Protein AF-X1CB33-F1 (afdb_monomer_lite)

pLDDT: mean 73.63, std 23.95, range [32.97, 98.5]

Sequence (133 aa):
MDPSGFNWFAYPHGEFNDAVLECVRKRFDGALSCDQGNDVDPYRLNRVTATNNTSVKLATVSLIIPSYNYGRFIVEAIESALRQTRTPDEILIVDDGSDDETAEIGEEYSRAYPDLISFHRNKENLGIIPTFK

Radius of gyration: 21.06 Å; chains: 1; bounding box: 32×40×59 Å

Secondary structure (DSSP, 8-state):
--SS-------TT----HHHHHHHHHHSS--PPPP---TT-TT--------S---PPPPP-EEEEEESS-HHHHHHHHHHHHTSSS--SEEEEEE-S-SSTHHHHHHHHHHH-TTTEEEEE-SS---TTGGG-

Structure (mmCIF, N/CA/C/O backbone):
data_AF-X1CB33-F1
#
_entry.id   AF-X1CB33-F1
#
loop_
_atom_site.group_PDB
_atom_site.id
_atom_site.type_symbol
_atom_site.label_atom_id
_atom_site.label_alt_id
_atom_site.label_comp_id
_atom_site.label_asym_id
_atom_site.label_entity_id
_atom_site.label_seq_id
_atom_site.pdbx_PDB_ins_code
_atom_site.Cartn_x
_atom_site.Cartn_y
_atom_site.Cartn_z
_atom_site.occupancy
_atom_site.B_iso_or_equiv
_atom_site.auth_seq_id
_atom_site.auth_comp_id
_atom_site.auth_asym_id
_atom_site.auth_atom_id
_atom_site.pdbx_PDB_model_num
ATOM 1 N N . MET A 1 1 ? -11.854 -6.669 13.212 1.00 35.41 1 MET A N 1
ATOM 2 C CA . MET A 1 1 ? -10.856 -6.194 14.197 1.00 35.41 1 MET A CA 1
ATOM 3 C C . MET A 1 1 ? -11.507 -5.106 15.043 1.00 35.41 1 MET A C 1
ATOM 5 O O . MET A 1 1 ? -12.479 -4.530 14.571 1.00 35.41 1 MET A O 1
ATOM 9 N N . ASP A 1 2 ? -11.062 -4.888 16.285 1.00 35.19 2 ASP A N 1
ATOM 10 C CA . ASP A 1 2 ? -11.667 -3.881 17.174 1.00 35.19 2 ASP A CA 1
ATOM 11 C C . ASP A 1 2 ? -11.549 -2.469 16.557 1.00 35.19 2 ASP A C 1
ATOM 13 O O . ASP A 1 2 ? -10.434 -2.053 16.222 1.00 35.19 2 ASP A O 1
ATOM 17 N N . PRO A 1 3 ? -12.667 -1.737 16.397 1.00 33.25 3 PRO A N 1
ATOM 18 C CA . PRO A 1 3 ? -12.707 -0.377 15.889 1.00 33.25 3 PRO A CA 1
ATOM 19 C C . PRO A 1 3 ? -12.396 0.694 16.954 1.00 33.25 3 PRO A C 1
ATOM 21 O O . PRO A 1 3 ? -12.920 1.795 16.878 1.00 33.25 3 PRO A O 1
ATOM 24 N N . SER A 1 4 ? -11.576 0.425 17.967 1.00 37.56 4 SER A N 1
ATOM 25 C CA . SER A 1 4 ? -11.252 1.414 19.003 1.00 37.56 4 SER A CA 1
ATOM 26 C C . SER A 1 4 ? -9.791 1.346 19.454 1.00 37.56 4 SER A C 1
ATOM 28 O O . SER A 1 4 ? -9.485 1.296 20.632 1.00 37.56 4 SER A O 1
ATOM 30 N N . GLY A 1 5 ? -8.856 1.400 18.502 1.00 32.97 5 GLY A N 1
ATOM 31 C CA . GLY A 1 5 ? -7.446 1.700 18.781 1.00 32.97 5 GLY A CA 1
ATOM 32 C C . GLY A 1 5 ? -6.699 0.646 19.612 1.00 32.97 5 GLY A C 1
ATOM 33 O O . GLY A 1 5 ? -6.933 0.436 20.798 1.00 32.97 5 GLY A O 1
ATOM 34 N N . PHE A 1 6 ? -5.693 0.021 19.005 1.00 36.94 6 PHE A N 1
ATOM 35 C CA . PHE A 1 6 ? -4.729 -0.770 19.762 1.00 36.94 6 PHE A CA 1
ATOM 36 C C . PHE A 1 6 ? -3.985 0.113 20.778 1.00 36.94 6 PHE A C 1
ATOM 38 O O . PHE A 1 6 ? -3.410 1.136 20.421 1.00 36.94 6 PHE A O 1
ATOM 45 N N . ASN A 1 7 ? -3.991 -0.319 22.038 1.00 36.62 7 ASN A N 1
ATOM 46 C CA . ASN A 1 7 ? -3.477 0.408 23.200 1.00 36.62 7 ASN A CA 1
ATOM 47 C C . ASN A 1 7 ? -2.566 -0.516 24.044 1.00 36.62 7 ASN A C 1
ATOM 49 O O . ASN A 1 7 ? -2.734 -0.616 25.256 1.00 36.62 7 ASN A O 1
ATOM 53 N N . TRP A 1 8 ? -1.651 -1.276 23.420 1.00 43.94 8 TRP A N 1
ATOM 54 C CA . TRP A 1 8 ? -0.823 -2.267 24.129 1.00 43.94 8 TRP A CA 1
ATOM 55 C C . TRP A 1 8 ? 0.682 -2.064 23.934 1.00 43.94 8 TRP A C 1
ATOM 57 O O . TRP A 1 8 ? 1.172 -1.824 22.834 1.00 43.94 8 TRP A O 1
ATOM 67 N N . PHE A 1 9 ? 1.399 -2.217 25.047 1.00 38.12 9 PHE A N 1
ATOM 68 C CA . PHE A 1 9 ? 2.826 -2.491 25.139 1.00 38.12 9 PHE A CA 1
ATOM 69 C C . PHE A 1 9 ? 2.943 -3.908 25.706 1.00 38.12 9 PHE A C 1
ATOM 71 O O . PHE A 1 9 ? 2.466 -4.161 26.813 1.00 38.12 9 PHE A O 1
ATOM 78 N N . ALA A 1 10 ? 3.519 -4.841 24.951 1.00 38.69 10 ALA A N 1
ATOM 79 C CA . ALA A 1 10 ? 3.885 -6.152 25.474 1.00 38.69 10 ALA A CA 1
ATOM 80 C C . ALA A 1 10 ? 5.365 -6.158 25.835 1.00 38.69 10 ALA A C 1
ATOM 82 O O . ALA A 1 10 ? 6.203 -5.814 25.005 1.00 38.69 10 ALA A O 1
ATOM 83 N N . TYR A 1 11 ? 5.684 -6.615 27.045 1.00 38.03 11 TYR A N 1
ATOM 84 C CA . TYR A 1 11 ? 7.012 -7.140 27.332 1.00 38.03 11 TYR A CA 1
ATOM 85 C C . TYR A 1 11 ? 6.976 -8.650 27.084 1.00 38.03 11 TYR A C 1
ATOM 87 O O . TYR A 1 11 ? 6.424 -9.373 27.912 1.00 38.03 11 TYR A O 1
ATOM 95 N N . PRO A 1 12 ? 7.556 -9.156 25.983 1.00 40.50 12 PRO A N 1
ATOM 96 C CA . PRO A 1 12 ? 7.642 -10.597 25.737 1.00 40.50 12 PRO A CA 1
ATOM 97 C C . PRO A 1 12 ? 8.534 -11.334 26.755 1.00 40.50 12 PRO A C 1
ATOM 99 O O . PRO A 1 12 ? 8.551 -12.559 26.776 1.00 40.50 12 PRO A O 1
ATOM 102 N N . HIS A 1 13 ? 9.251 -10.603 27.620 1.00 42.41 13 HIS A N 1
ATOM 103 C CA . HIS A 1 13 ? 10.265 -11.142 28.535 1.00 42.41 13 HIS A CA 1
ATOM 104 C C . HIS A 1 13 ? 10.197 -10.570 29.966 1.00 42.41 13 HIS A C 1
ATOM 106 O O . HIS A 1 13 ? 11.201 -10.564 30.672 1.00 42.41 13 HIS A O 1
ATOM 112 N N . GLY A 1 14 ? 9.052 -10.029 30.395 1.00 48.03 14 GLY A N 1
ATOM 113 C CA . GLY A 1 14 ? 8.904 -9.480 31.749 1.00 48.03 14 GLY A CA 1
ATOM 114 C C . GLY A 1 14 ? 8.478 -10.540 32.767 1.00 48.03 14 GLY A C 1
ATOM 115 O O . GLY A 1 14 ? 7.557 -11.309 32.497 1.00 48.03 14 GLY A O 1
ATOM 116 N N . GLU A 1 15 ? 9.098 -10.562 33.952 1.00 49.62 15 GLU A N 1
ATOM 117 C CA . GLU A 1 15 ? 8.565 -11.338 35.075 1.00 49.62 15 GLU A CA 1
ATOM 118 C C . GLU A 1 15 ? 7.241 -10.728 35.548 1.00 49.62 15 GLU A C 1
ATOM 120 O O . GLU A 1 15 ? 7.165 -9.564 35.952 1.00 49.62 15 GLU A O 1
ATOM 125 N N . PHE A 1 16 ? 6.179 -11.527 35.480 1.00 51.69 16 PHE A N 1
ATOM 126 C CA . PHE A 1 16 ? 4.863 -11.160 35.977 1.00 51.69 16 PHE A CA 1
ATOM 127 C C . PHE A 1 16 ? 4.872 -11.217 37.505 1.00 51.69 16 PHE A C 1
ATOM 129 O O . PHE A 1 16 ? 4.913 -12.296 38.089 1.00 51.69 16 PHE A O 1
ATOM 136 N N . ASN A 1 17 ? 4.815 -10.057 38.158 1.00 58.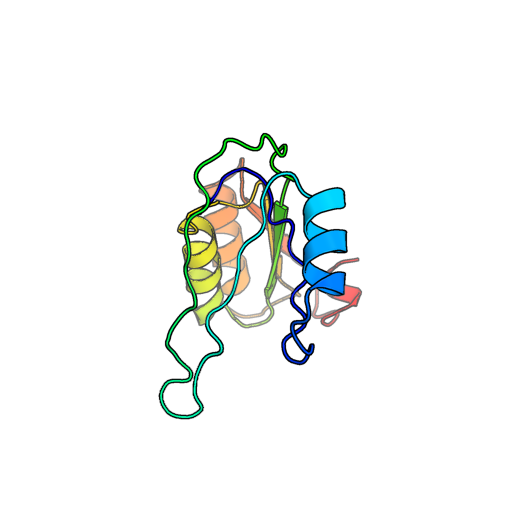72 17 ASN A N 1
ATOM 137 C CA . ASN A 1 17 ? 4.617 -9.964 39.602 1.00 58.72 17 ASN A CA 1
ATOM 138 C C . ASN A 1 17 ? 3.470 -9.002 39.946 1.00 58.72 17 ASN A C 1
ATOM 140 O O . ASN A 1 17 ? 3.036 -8.190 39.119 1.00 58.72 17 ASN A O 1
ATOM 144 N N . ASP A 1 18 ? 2.975 -9.103 41.180 1.00 56.44 18 ASP A N 1
ATOM 145 C CA . ASP A 1 18 ? 1.800 -8.360 41.650 1.00 56.44 18 ASP A CA 1
ATOM 146 C C . ASP A 1 18 ? 1.958 -6.836 41.530 1.00 56.44 18 ASP A C 1
ATOM 148 O O . ASP A 1 18 ? 0.983 -6.132 41.260 1.00 56.44 18 ASP A O 1
ATOM 152 N N . ALA A 1 19 ? 3.186 -6.319 41.640 1.00 60.88 19 ALA A N 1
ATOM 153 C CA . ALA A 1 19 ? 3.466 -4.889 41.535 1.00 60.88 19 ALA A CA 1
ATOM 154 C C . ALA A 1 19 ? 3.252 -4.349 40.108 1.00 60.88 19 ALA A C 1
ATOM 156 O O . ALA A 1 19 ? 2.693 -3.264 39.928 1.00 60.88 19 ALA A O 1
ATOM 157 N N . VAL A 1 20 ? 3.645 -5.109 39.078 1.00 59.03 20 VAL A N 1
ATOM 158 C CA . VAL A 1 20 ? 3.407 -4.738 37.671 1.00 59.03 20 VAL A CA 1
ATOM 159 C C . VAL A 1 20 ? 1.907 -4.732 37.366 1.00 59.03 20 VAL A C 1
ATOM 161 O O . VAL A 1 20 ? 1.404 -3.792 36.746 1.00 59.03 20 VAL A O 1
ATOM 164 N N . LEU A 1 21 ? 1.173 -5.735 37.857 1.00 56.50 21 LEU A N 1
ATOM 165 C CA . LEU A 1 21 ? -0.282 -5.818 37.701 1.00 56.50 21 LEU A CA 1
ATOM 166 C C . LEU A 1 21 ? -1.002 -4.647 38.381 1.00 56.50 21 LEU A C 1
ATOM 168 O O . LEU A 1 21 ? -1.951 -4.097 37.819 1.00 56.50 21 LEU A O 1
ATOM 172 N N . GLU A 1 22 ? -0.551 -4.234 39.566 1.00 61.03 22 GLU A N 1
ATOM 173 C CA . GLU A 1 22 ? -1.122 -3.092 40.281 1.00 61.03 22 GLU A CA 1
ATOM 174 C C . GLU A 1 22 ? -0.922 -1.772 39.516 1.00 61.03 22 GLU A C 1
ATOM 176 O O . GLU A 1 22 ? -1.855 -0.975 39.396 1.00 61.03 22 GLU A O 1
ATOM 181 N N . CYS A 1 23 ? 0.260 -1.556 38.931 1.00 58.44 23 CYS A N 1
ATOM 182 C CA . CYS A 1 23 ? 0.536 -0.390 38.087 1.00 58.44 23 CYS A CA 1
ATOM 183 C C . CYS A 1 23 ? -0.339 -0.352 36.824 1.00 58.44 23 CYS A C 1
ATOM 185 O O . CYS A 1 23 ? -0.868 0.706 36.479 1.00 58.44 23 CYS A O 1
ATOM 187 N N . VAL A 1 24 ? -0.537 -1.494 36.156 1.00 56.28 24 VAL A N 1
ATOM 188 C CA . VAL A 1 24 ? -1.400 -1.591 34.965 1.00 56.28 24 VAL A CA 1
ATOM 189 C C . VAL A 1 24 ? -2.855 -1.285 35.326 1.00 56.28 24 VAL A C 1
ATOM 191 O O . VAL A 1 24 ? -3.474 -0.453 34.667 1.00 56.28 24 VAL A O 1
ATOM 194 N N . ARG A 1 25 ? -3.375 -1.862 36.418 1.00 58.84 25 ARG A N 1
ATOM 195 C CA . ARG A 1 25 ? -4.741 -1.602 36.915 1.00 58.84 25 ARG A CA 1
ATOM 196 C C . ARG A 1 25 ? -4.989 -0.135 37.272 1.00 58.84 25 ARG A C 1
ATOM 198 O O . ARG A 1 25 ? -6.099 0.349 37.106 1.00 58.84 25 ARG A O 1
ATOM 205 N N . LYS A 1 26 ? -3.973 0.588 37.757 1.00 59.53 26 LYS A N 1
ATOM 206 C CA . LYS A 1 26 ? -4.081 2.033 38.039 1.00 59.53 26 LYS A CA 1
ATOM 207 C C . LYS A 1 26 ? -4.165 2.879 36.769 1.00 59.53 26 LYS A C 1
ATOM 209 O O . LYS A 1 26 ? -4.675 3.995 36.816 1.00 59.53 26 LYS A O 1
ATOM 214 N N . ARG A 1 27 ? -3.610 2.392 35.655 1.00 51.25 27 ARG A N 1
ATOM 215 C CA . ARG A 1 27 ? -3.452 3.162 34.414 1.00 51.25 27 ARG A CA 1
ATOM 216 C C . ARG A 1 27 ? -4.485 2.822 33.340 1.00 51.25 27 ARG A C 1
ATOM 218 O O . ARG A 1 27 ? -4.736 3.669 32.477 1.00 51.25 27 ARG A O 1
ATOM 225 N N . PHE A 1 28 ? -5.049 1.620 33.400 1.00 47.72 28 PHE A N 1
ATOM 226 C CA . PHE A 1 28 ? -6.009 1.076 32.450 1.00 47.72 28 PHE A CA 1
ATOM 227 C C . PHE A 1 28 ? -7.188 0.461 33.209 1.00 47.72 28 PHE A C 1
ATOM 229 O O . PHE A 1 28 ? -6.988 -0.328 34.128 1.00 47.72 28 PHE A O 1
ATOM 236 N N . ASP A 1 29 ? -8.413 0.775 32.786 1.0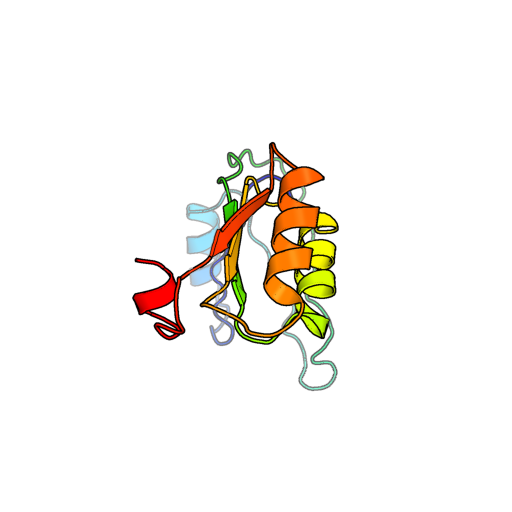0 45.81 29 ASP A N 1
ATOM 237 C CA . ASP A 1 29 ? -9.666 0.350 33.442 1.00 45.81 29 ASP A CA 1
ATOM 238 C C . ASP A 1 29 ? -10.054 -1.119 33.126 1.00 45.81 29 ASP A C 1
ATOM 240 O O . ASP A 1 29 ? -11.205 -1.543 33.213 1.00 45.81 29 ASP A O 1
ATOM 244 N N . GLY A 1 30 ? -9.059 -1.911 32.721 1.00 48.59 30 GLY A N 1
ATOM 245 C CA . GLY A 1 30 ? -9.138 -3.321 32.368 1.00 48.59 30 GLY A CA 1
ATOM 246 C C . GLY A 1 30 ? -7.727 -3.878 32.169 1.00 48.59 30 GLY A C 1
ATOM 247 O O . GLY A 1 30 ? -6.878 -3.230 31.561 1.00 48.59 30 GLY A O 1
ATOM 248 N N . ALA A 1 31 ? -7.459 -5.074 32.697 1.00 43.34 31 ALA A N 1
ATOM 249 C CA . ALA A 1 31 ? -6.169 -5.747 32.558 1.00 43.34 31 ALA A CA 1
ATOM 250 C C . ALA A 1 31 ? -6.371 -7.183 32.057 1.00 43.34 31 ALA A C 1
ATOM 252 O O . ALA A 1 31 ? -7.208 -7.914 32.588 1.00 43.34 31 ALA A O 1
ATOM 253 N N . LEU A 1 32 ? -5.593 -7.583 31.047 1.00 49.31 32 LEU A N 1
ATOM 254 C CA . LEU A 1 32 ? -5.475 -8.972 30.601 1.00 49.31 32 LEU A CA 1
ATOM 255 C C . LEU A 1 32 ? -4.355 -9.659 31.394 1.00 49.31 32 LEU A C 1
ATOM 257 O O . LEU A 1 32 ? -3.288 -9.080 31.586 1.00 49.31 32 LEU A O 1
ATOM 261 N N . SER A 1 33 ? -4.573 -10.905 31.804 1.00 41.19 33 SER A N 1
ATOM 262 C CA . SER A 1 33 ? -3.495 -11.810 32.210 1.00 41.19 33 SER A CA 1
ATOM 263 C C . SER A 1 33 ? -3.219 -12.760 31.045 1.00 41.19 33 SER A C 1
ATOM 265 O O . SER A 1 33 ? -4.157 -13.299 30.455 1.00 41.19 33 SER A O 1
ATOM 267 N N . CYS A 1 34 ? -1.946 -12.922 30.684 1.00 44.91 34 CYS A N 1
ATOM 268 C CA . CYS A 1 34 ? -1.512 -13.983 29.783 1.00 44.91 34 CYS A CA 1
ATOM 269 C C . CYS A 1 34 ? -1.322 -15.265 30.596 1.00 44.91 34 CYS A C 1
ATOM 271 O O . CYS A 1 34 ? -0.681 -15.230 31.645 1.00 44.91 34 CYS 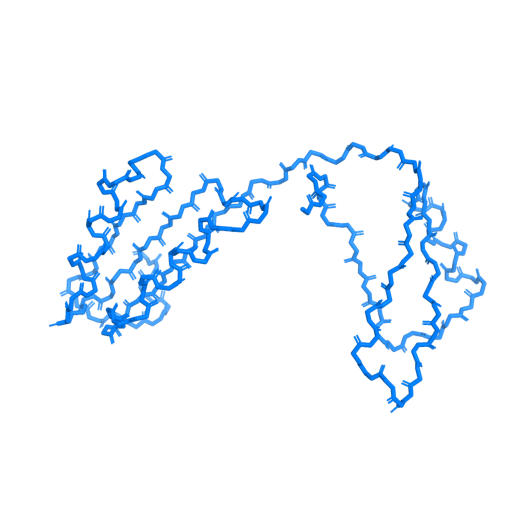A O 1
ATOM 273 N N . ASP A 1 35 ? -1.825 -16.387 30.088 1.00 48.28 35 ASP A N 1
ATOM 274 C CA . ASP A 1 35 ? -1.233 -17.681 30.418 1.00 48.28 35 ASP A CA 1
ATOM 275 C C . ASP A 1 35 ? 0.177 -17.683 29.807 1.00 48.28 35 ASP A C 1
ATOM 277 O O . ASP A 1 35 ? 0.346 -17.260 28.656 1.00 48.28 35 ASP A O 1
ATOM 281 N N . GLN A 1 36 ? 1.203 -18.054 30.578 1.00 48.00 36 GLN A N 1
ATOM 282 C CA . GLN A 1 36 ? 2.537 -18.227 30.009 1.00 48.00 36 GLN A CA 1
ATOM 283 C C . GLN A 1 36 ? 2.415 -19.347 28.977 1.00 48.00 36 GLN A C 1
ATOM 285 O O . GLN A 1 36 ? 2.131 -20.492 29.325 1.00 48.00 36 GLN A O 1
ATOM 290 N N . GLY A 1 37 ? 2.596 -19.013 27.698 1.00 50.53 37 GLY A N 1
ATOM 291 C CA . GLY A 1 37 ? 2.775 -20.034 26.672 1.00 50.53 37 GLY A CA 1
ATOM 292 C C . GLY A 1 37 ? 3.848 -21.035 27.115 1.00 50.53 37 GLY A C 1
ATOM 293 O O . GLY A 1 37 ? 4.712 -20.714 27.930 1.00 50.53 37 GLY A O 1
ATOM 294 N N . ASN A 1 38 ? 3.787 -22.255 26.595 1.00 51.69 38 ASN A N 1
ATOM 295 C CA . ASN A 1 38 ? 4.835 -23.243 26.820 1.00 51.69 38 ASN A CA 1
ATOM 296 C C . ASN A 1 38 ? 5.634 -23.452 25.530 1.00 51.69 38 ASN A C 1
ATOM 298 O O . ASN A 1 38 ? 5.131 -23.211 24.433 1.00 51.69 38 ASN A O 1
ATOM 302 N N . ASP A 1 39 ? 6.867 -23.937 25.666 1.00 51.91 39 ASP A N 1
ATOM 303 C CA . ASP A 1 39 ? 7.806 -24.148 24.551 1.00 51.91 39 ASP A CA 1
ATOM 304 C C . ASP A 1 39 ? 7.334 -25.195 23.520 1.00 51.91 39 ASP A C 1
ATOM 306 O O . ASP A 1 39 ? 8.032 -25.485 22.550 1.00 51.91 39 ASP A O 1
ATOM 310 N N . VAL A 1 40 ? 6.163 -25.801 23.735 1.00 53.59 40 VAL A N 1
ATOM 311 C CA . VAL A 1 40 ? 5.639 -26.922 22.951 1.00 53.59 40 VAL A CA 1
ATOM 312 C C . VAL A 1 40 ? 4.650 -26.455 21.878 1.00 53.59 40 VAL A C 1
ATOM 314 O O . VAL A 1 40 ? 4.513 -27.123 20.855 1.00 53.59 40 VAL A O 1
ATOM 317 N N . ASP A 1 41 ? 3.987 -25.310 22.068 1.00 54.25 41 ASP A N 1
ATOM 318 C CA . ASP A 1 41 ? 3.050 -24.744 21.089 1.00 54.25 41 ASP A CA 1
ATOM 319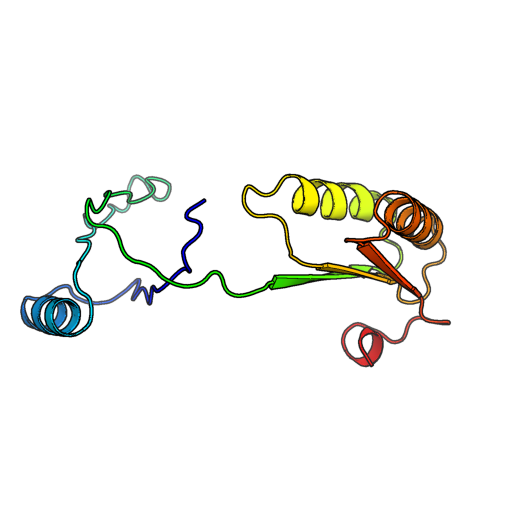 C C . ASP A 1 41 ? 3.274 -23.230 20.901 1.00 54.25 41 ASP A C 1
ATOM 321 O O . ASP A 1 41 ? 2.585 -22.406 21.515 1.00 54.25 41 ASP A O 1
ATOM 325 N N . PRO A 1 42 ? 4.224 -22.840 20.030 1.00 50.19 42 PRO A N 1
ATOM 326 C CA . PRO A 1 42 ? 4.539 -21.437 19.765 1.00 50.19 42 PRO A CA 1
ATOM 327 C C . PRO A 1 42 ? 3.442 -20.710 18.969 1.00 50.19 42 PRO A C 1
ATOM 329 O O . PRO A 1 42 ? 3.517 -19.492 18.806 1.00 50.19 42 PRO A O 1
ATOM 332 N N . TYR A 1 43 ? 2.430 -21.430 18.463 1.00 45.69 43 TYR A N 1
ATOM 333 C CA . TYR A 1 43 ? 1.344 -20.878 17.647 1.00 45.69 43 TYR A CA 1
ATOM 334 C C . TYR A 1 43 ? 0.031 -20.725 18.416 1.00 45.69 43 TYR A C 1
ATOM 336 O O . TYR A 1 43 ? -0.944 -20.198 17.866 1.00 45.69 43 TYR A O 1
ATOM 344 N N . ARG A 1 44 ? -0.015 -21.138 19.690 1.00 46.06 44 ARG A N 1
ATOM 345 C CA . ARG A 1 44 ? -1.161 -20.898 20.564 1.00 46.06 44 ARG A CA 1
ATOM 346 C C . ARG A 1 44 ? -1.292 -19.398 20.817 1.00 46.06 44 ARG A C 1
ATOM 348 O O . ARG A 1 44 ? -0.654 -18.821 21.692 1.00 46.06 44 ARG A O 1
ATOM 355 N N . LEU A 1 45 ? -2.129 -18.744 20.017 1.00 46.44 45 LEU A N 1
ATOM 356 C CA . LEU A 1 45 ? -2.428 -17.327 20.177 1.00 46.44 45 LEU A CA 1
ATOM 357 C C . LEU A 1 45 ? -3.173 -17.112 21.500 1.00 46.44 45 LEU A C 1
ATOM 359 O O . LEU A 1 45 ? -4.332 -17.502 21.657 1.00 46.44 45 LEU A O 1
ATOM 363 N N . ASN A 1 46 ? -2.489 -16.467 22.443 1.00 45.94 46 ASN A N 1
ATOM 364 C CA . ASN A 1 46 ? -3.027 -16.012 23.720 1.00 45.94 46 ASN A CA 1
ATOM 365 C C . ASN A 1 46 ? -4.221 -15.084 23.475 1.00 45.94 46 ASN A C 1
ATOM 367 O O . ASN A 1 46 ? -4.041 -13.920 23.118 1.00 45.94 46 ASN A O 1
ATOM 371 N N . ARG A 1 47 ? -5.452 -15.571 23.651 1.00 41.84 47 ARG A N 1
ATOM 372 C CA . ARG A 1 47 ? -6.637 -14.719 23.515 1.00 41.84 47 ARG A CA 1
ATOM 373 C C . ARG A 1 47 ? -7.571 -14.869 24.707 1.00 41.84 47 ARG A C 1
ATOM 375 O O . ARG A 1 47 ? -8.306 -15.844 24.819 1.00 41.84 47 ARG A O 1
ATOM 382 N N . VAL A 1 48 ? -7.578 -13.841 25.551 1.00 42.69 48 VAL A N 1
ATOM 383 C CA . VAL A 1 48 ? -8.606 -13.596 26.570 1.00 42.69 48 VAL A CA 1
ATOM 384 C C . VAL A 1 48 ? -9.409 -12.363 26.151 1.00 42.69 48 VAL A C 1
ATOM 386 O O . VAL A 1 48 ? -8.863 -11.422 25.580 1.00 42.69 48 VAL A O 1
ATOM 389 N N . THR A 1 49 ? -10.720 -12.392 26.394 1.00 39.97 49 THR A N 1
ATOM 390 C CA . THR A 1 49 ? -11.664 -11.322 26.035 1.00 39.97 49 THR A CA 1
ATOM 391 C C . THR A 1 49 ? -12.000 -10.504 27.282 1.00 39.97 49 THR A C 1
ATOM 393 O O . THR A 1 49 ? -12.434 -11.078 28.278 1.00 39.97 49 THR A O 1
ATOM 396 N N . ALA A 1 50 ? -11.812 -9.183 27.237 1.00 40.28 50 ALA A N 1
ATOM 397 C CA . ALA A 1 50 ? -12.284 -8.255 28.268 1.00 40.28 50 ALA A CA 1
ATOM 398 C C . ALA A 1 50 ? -13.702 -7.760 27.926 1.00 40.28 50 ALA A C 1
ATOM 400 O O . ALA A 1 50 ? -14.015 -7.542 26.758 1.00 40.28 50 ALA A O 1
ATOM 401 N N . THR A 1 51 ? -14.565 -7.606 28.933 1.00 44.06 51 THR A N 1
ATOM 402 C CA . THR A 1 51 ? -16.022 -7.439 28.760 1.00 44.06 51 THR A CA 1
ATOM 403 C C . THR A 1 51 ? -16.549 -6.013 28.934 1.00 44.06 51 THR A C 1
ATOM 405 O O . THR A 1 51 ? -17.764 -5.843 28.936 1.00 44.06 51 THR A O 1
ATOM 408 N N . ASN A 1 52 ? -15.698 -4.988 29.071 1.00 41.66 52 ASN A N 1
ATOM 409 C CA . ASN A 1 52 ? -16.175 -3.618 29.303 1.00 41.66 52 ASN A CA 1
ATOM 410 C C . ASN A 1 52 ? -15.792 -2.640 28.183 1.00 41.66 52 ASN A C 1
ATOM 412 O O . ASN A 1 52 ? -14.667 -2.634 27.682 1.00 41.66 52 ASN A O 1
ATOM 416 N N . ASN A 1 53 ? -16.768 -1.800 27.823 1.00 47.62 53 ASN A N 1
ATOM 417 C CA . ASN A 1 53 ? -16.721 -0.832 26.728 1.00 47.62 53 ASN A CA 1
ATOM 418 C C . ASN A 1 53 ? -15.688 0.275 26.983 1.00 47.62 53 ASN A C 1
ATOM 420 O O . ASN A 1 53 ? -15.864 1.093 27.882 1.00 47.62 53 ASN A O 1
ATOM 424 N N . THR A 1 54 ? -14.665 0.352 26.131 1.00 46.66 54 THR A N 1
ATOM 425 C CA . THR A 1 54 ? -13.734 1.488 26.056 1.00 46.66 54 THR A CA 1
ATOM 426 C C . THR A 1 54 ? -13.991 2.246 24.750 1.00 46.66 54 THR A C 1
ATOM 428 O O . THR A 1 54 ? -14.070 1.627 23.696 1.00 46.66 54 THR A O 1
ATOM 431 N N . SER A 1 55 ? -14.131 3.578 24.786 1.00 48.38 55 SER A N 1
ATOM 432 C CA . SER A 1 55 ? -14.267 4.408 23.577 1.00 48.38 55 SER A CA 1
ATOM 433 C C . SER A 1 55 ? -12.936 5.073 23.225 1.00 48.38 55 SER A C 1
ATOM 435 O O . SER A 1 55 ? -12.665 6.212 23.613 1.00 48.38 55 SER A O 1
ATOM 437 N N . VAL A 1 56 ? -12.081 4.381 22.484 1.00 52.22 56 VAL A N 1
ATOM 438 C CA . VAL A 1 56 ? -10.943 5.032 21.826 1.00 52.22 56 VAL A CA 1
ATOM 439 C C . VAL A 1 56 ? -11.409 5.470 20.440 1.00 52.22 56 VAL A C 1
ATOM 441 O O . VAL A 1 56 ? -11.979 4.686 19.682 1.00 52.22 56 VAL A O 1
ATOM 444 N N . LYS A 1 57 ? -11.181 6.736 20.099 1.00 55.75 57 LYS A N 1
ATOM 445 C CA . LYS A 1 57 ? -11.438 7.241 18.749 1.00 55.75 57 LYS A CA 1
ATOM 446 C C . LYS A 1 57 ? -10.513 6.508 17.772 1.00 55.75 57 LYS A C 1
ATOM 448 O O . LYS A 1 57 ? -9.308 6.458 18.010 1.00 55.75 57 LYS A O 1
ATOM 453 N N . LEU A 1 58 ? -11.056 5.953 16.689 1.00 68.44 58 LEU A N 1
ATOM 454 C CA . LEU A 1 58 ? -10.244 5.349 15.630 1.00 68.44 58 LEU A CA 1
ATOM 455 C C . LEU A 1 58 ? -9.241 6.368 15.094 1.00 68.44 58 LEU A C 1
ATOM 457 O O . LEU A 1 58 ? -9.635 7.415 14.586 1.00 68.44 58 LEU A O 1
ATOM 461 N N . ALA A 1 59 ? -7.950 6.070 15.235 1.00 79.38 59 ALA A N 1
ATOM 462 C CA . ALA A 1 59 ? -6.887 6.834 14.591 1.00 79.38 59 ALA A CA 1
ATOM 463 C C . ALA A 1 59 ? -6.951 6.592 13.085 1.00 79.38 59 ALA A C 1
ATOM 465 O O . ALA A 1 59 ? -7.067 5.433 12.704 1.00 79.38 59 ALA A O 1
ATOM 466 N N . THR A 1 60 ? -6.843 7.626 12.253 1.00 90.19 60 THR A N 1
ATOM 467 C CA . THR A 1 60 ? -6.775 7.487 10.788 1.00 90.19 60 THR A CA 1
ATOM 468 C C . THR A 1 60 ? -5.491 6.768 10.358 1.00 90.19 60 THR A C 1
ATOM 470 O O . THR A 1 60 ? -4.473 6.852 11.047 1.00 90.19 60 THR A O 1
ATOM 473 N N . VAL A 1 61 ? -5.538 6.023 9.254 1.00 92.06 61 VAL A N 1
ATOM 474 C CA . VAL A 1 61 ? -4.428 5.227 8.712 1.00 92.06 61 VAL A CA 1
ATOM 475 C C . VAL A 1 61 ? -4.283 5.471 7.216 1.00 92.06 61 VAL A C 1
ATOM 477 O O . VAL A 1 61 ? -5.203 5.197 6.451 1.00 92.06 61 VAL A O 1
ATOM 480 N N . SER A 1 62 ? -3.085 5.885 6.820 1.00 95.12 62 SER A N 1
ATOM 481 C CA . SER A 1 62 ? -2.648 5.971 5.427 1.00 95.12 62 SER A CA 1
ATOM 482 C C . SER A 1 62 ? -1.755 4.777 5.104 1.00 95.12 62 SER A C 1
ATOM 484 O O . SER A 1 62 ? -0.796 4.505 5.832 1.00 95.12 62 SER A O 1
ATOM 486 N N . LEU A 1 63 ? -2.055 4.058 4.024 1.00 96.12 63 LEU A N 1
ATOM 487 C CA . LEU A 1 63 ? -1.220 2.969 3.523 1.00 96.12 63 LEU A CA 1
ATOM 488 C C . LEU A 1 63 ? -0.429 3.445 2.307 1.00 96.12 63 LEU A C 1
ATOM 490 O O . LEU A 1 63 ? -1.017 3.902 1.335 1.00 96.12 63 LEU A O 1
ATOM 494 N N . ILE A 1 64 ? 0.893 3.290 2.332 1.00 96.69 64 ILE A N 1
ATOM 495 C CA . ILE A 1 64 ? 1.750 3.619 1.188 1.00 96.69 64 ILE A CA 1
ATOM 496 C C . ILE A 1 64 ? 2.315 2.324 0.601 1.00 96.69 64 ILE A C 1
ATOM 498 O O . ILE A 1 64 ? 2.900 1.521 1.329 1.00 96.69 64 ILE A O 1
ATOM 502 N N . ILE A 1 65 ? 2.143 2.130 -0.707 1.00 96.31 65 ILE A N 1
ATOM 503 C CA . ILE A 1 65 ? 2.626 0.974 -1.470 1.00 96.31 65 ILE A CA 1
ATOM 504 C C . ILE A 1 65 ? 3.698 1.468 -2.455 1.00 96.31 65 ILE A C 1
ATOM 506 O O . ILE A 1 65 ? 3.358 1.855 -3.575 1.00 96.31 65 ILE A O 1
ATOM 510 N N . 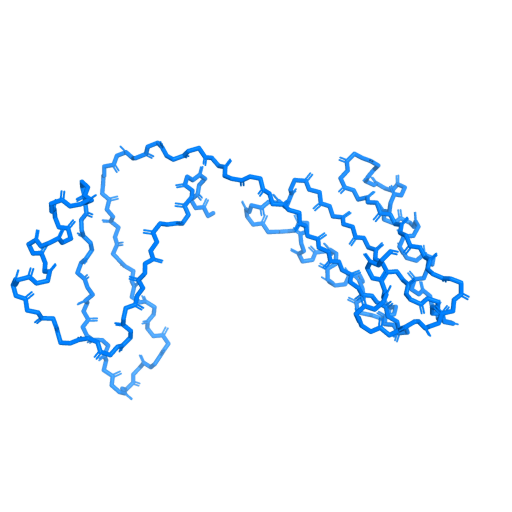PRO A 1 66 ? 4.984 1.507 -2.058 1.00 95.38 66 PRO A N 1
ATOM 511 C CA . PRO A 1 66 ? 6.074 1.756 -2.995 1.00 95.38 66 PRO A CA 1
ATOM 512 C C . PRO A 1 66 ? 6.272 0.542 -3.910 1.00 95.38 66 PRO A C 1
ATOM 514 O O . PRO A 1 66 ? 6.245 -0.601 -3.448 1.00 95.38 66 PRO A O 1
ATOM 517 N N . SER A 1 67 ? 6.508 0.780 -5.195 1.00 95.00 67 SER A N 1
ATOM 518 C CA . SER A 1 67 ? 6.723 -0.260 -6.198 1.00 95.00 67 SER A CA 1
ATOM 519 C C . SER A 1 67 ? 7.778 0.165 -7.218 1.00 95.00 67 SER A C 1
ATOM 521 O O . SER A 1 67 ? 7.852 1.331 -7.591 1.00 95.00 67 SER A O 1
ATOM 523 N N . TYR A 1 68 ? 8.593 -0.790 -7.667 1.00 95.81 68 TYR A N 1
ATOM 524 C CA . TYR A 1 68 ? 9.519 -0.631 -8.789 1.00 95.81 68 TYR A CA 1
ATOM 525 C C . TYR A 1 68 ? 9.746 -1.985 -9.466 1.00 95.81 68 TYR A C 1
ATOM 527 O O . TYR A 1 68 ? 10.429 -2.835 -8.897 1.00 95.81 68 TYR A O 1
ATOM 535 N N . ASN A 1 69 ? 9.207 -2.186 -10.666 1.00 95.56 69 ASN A N 1
ATOM 536 C CA . ASN A 1 69 ? 9.215 -3.443 -11.418 1.00 95.56 69 ASN A CA 1
ATOM 537 C C . ASN A 1 69 ? 8.580 -4.620 -10.650 1.00 95.56 69 ASN A C 1
ATOM 539 O O . ASN A 1 69 ? 9.155 -5.709 -10.556 1.00 95.56 69 ASN A O 1
ATOM 543 N N . TYR A 1 70 ? 7.424 -4.372 -10.025 1.00 94.19 70 TYR A N 1
ATOM 544 C CA . TYR A 1 70 ? 6.694 -5.336 -9.191 1.00 94.19 70 TYR A CA 1
ATOM 545 C C . TYR A 1 70 ? 5.228 -5.508 -9.630 1.00 94.19 70 TYR A C 1
ATOM 547 O O . TYR A 1 70 ? 4.375 -5.872 -8.813 1.00 94.19 70 TYR A O 1
ATOM 555 N N . GLY A 1 71 ? 4.922 -5.315 -10.917 1.00 92.12 71 GLY A N 1
ATOM 556 C CA . GLY A 1 71 ? 3.561 -5.384 -11.465 1.00 92.12 71 GLY A CA 1
ATOM 557 C C . GLY A 1 71 ? 2.841 -6.692 -11.123 1.00 92.12 71 GLY A C 1
ATOM 558 O O . GLY A 1 71 ? 1.701 -6.696 -10.658 1.00 92.12 71 GLY A O 1
ATOM 559 N N . ARG A 1 72 ? 3.567 -7.813 -11.170 1.00 93.00 72 ARG A N 1
ATOM 560 C CA . ARG A 1 72 ? 3.061 -9.133 -10.763 1.00 93.00 72 ARG A CA 1
ATOM 561 C C . ARG A 1 72 ? 2.513 -9.201 -9.326 1.00 93.00 72 ARG A C 1
ATOM 563 O O . ARG A 1 72 ? 1.661 -10.044 -9.051 1.00 93.00 72 ARG A O 1
ATOM 570 N N . PHE A 1 73 ? 3.021 -8.385 -8.404 1.00 93.81 73 PHE A N 1
ATOM 571 C CA . PHE A 1 73 ? 2.698 -8.466 -6.972 1.00 93.81 73 PHE A CA 1
ATOM 572 C C . PHE A 1 73 ? 1.840 -7.306 -6.476 1.00 93.81 73 PHE A C 1
ATOM 574 O O . PHE A 1 73 ? 1.174 -7.434 -5.447 1.00 93.81 73 PHE A O 1
ATOM 581 N N . ILE A 1 74 ? 1.839 -6.180 -7.191 1.00 95.69 74 ILE A N 1
ATOM 582 C CA . ILE A 1 74 ? 1.140 -4.977 -6.742 1.00 95.69 74 ILE A CA 1
ATOM 583 C C . ILE A 1 74 ? -0.372 -5.206 -6.613 1.00 95.69 74 ILE A C 1
ATOM 585 O O . ILE A 1 74 ? -0.978 -4.731 -5.656 1.00 95.69 74 ILE A O 1
ATOM 589 N N . VAL A 1 75 ? -0.958 -6.028 -7.493 1.00 96.56 75 VAL A N 1
ATOM 590 C CA . VAL A 1 75 ? -2.368 -6.443 -7.411 1.00 96.56 75 VAL A CA 1
ATOM 591 C C . VAL A 1 75 ? -2.653 -7.117 -6.073 1.00 96.56 75 VAL A C 1
ATOM 593 O O . VAL A 1 75 ? -3.565 -6.711 -5.363 1.00 96.56 75 VAL A O 1
ATOM 596 N N . GLU A 1 76 ? -1.853 -8.112 -5.680 1.00 96.56 76 GLU A N 1
ATOM 597 C CA . GLU A 1 76 ? -2.057 -8.834 -4.421 1.00 96.56 76 GLU A CA 1
ATOM 598 C C . GLU A 1 76 ? -1.942 -7.902 -3.207 1.00 96.56 76 GLU A C 1
ATOM 600 O O . GLU A 1 76 ? -2.732 -8.018 -2.268 1.00 96.56 76 GLU A O 1
ATOM 605 N N . ALA A 1 77 ? -1.006 -6.948 -3.241 1.00 95.88 77 ALA A N 1
ATOM 606 C CA . ALA A 1 77 ? -0.826 -5.965 -2.177 1.00 95.88 77 ALA A CA 1
ATOM 607 C C . ALA A 1 77 ? -2.048 -5.042 -2.026 1.00 95.88 77 ALA A C 1
ATOM 609 O O . ALA A 1 77 ? -2.560 -4.882 -0.914 1.00 95.88 77 ALA A O 1
ATOM 610 N N . ILE A 1 78 ? -2.547 -4.484 -3.135 1.00 96.56 78 ILE A N 1
ATOM 611 C CA . ILE A 1 78 ? -3.729 -3.610 -3.143 1.00 96.56 78 ILE A CA 1
ATOM 612 C C . ILE A 1 78 ? -4.963 -4.392 -2.680 1.00 96.56 78 ILE A C 1
ATOM 614 O O . ILE A 1 78 ? -5.672 -3.985 -1.762 1.00 96.56 78 ILE A O 1
ATOM 618 N N . GLU A 1 79 ? -5.177 -5.568 -3.256 1.00 96.81 79 GLU A N 1
ATOM 619 C CA . GLU A 1 79 ? -6.289 -6.455 -2.932 1.00 96.81 79 GLU A CA 1
ATOM 620 C C . GLU A 1 79 ? -6.275 -6.920 -1.467 1.00 96.81 79 GLU A C 1
ATOM 622 O O . GLU A 1 79 ? -7.322 -7.050 -0.826 1.00 96.81 79 GLU A O 1
ATOM 627 N N . SER A 1 80 ? -5.087 -7.156 -0.908 1.00 96.00 80 SER A N 1
ATOM 628 C CA . SER A 1 80 ? -4.913 -7.465 0.510 1.00 96.00 80 SER A CA 1
ATOM 629 C C . SER A 1 80 ? -5.345 -6.292 1.388 1.00 96.00 80 SER A C 1
ATOM 631 O O . SER A 1 80 ? -6.112 -6.500 2.330 1.00 96.00 80 SER A O 1
ATOM 633 N N . ALA A 1 81 ? -4.927 -5.066 1.050 1.00 95.38 81 ALA A N 1
ATOM 634 C CA . ALA A 1 81 ? -5.306 -3.849 1.766 1.00 95.38 81 ALA A CA 1
ATOM 635 C C . ALA A 1 81 ? -6.824 -3.610 1.750 1.00 95.38 81 ALA A C 1
ATOM 637 O O . ALA A 1 81 ? -7.422 -3.334 2.793 1.00 95.38 81 ALA A O 1
ATOM 638 N N . LEU A 1 82 ? -7.460 -3.793 0.591 1.00 94.81 82 LEU A N 1
ATOM 639 C CA . LEU A 1 82 ? -8.906 -3.634 0.425 1.00 94.81 82 LEU A CA 1
ATOM 640 C C . LEU A 1 82 ? -9.712 -4.661 1.236 1.00 94.81 82 LEU A C 1
ATOM 642 O O . LEU A 1 82 ? -10.793 -4.344 1.731 1.00 94.81 82 LEU A O 1
ATOM 646 N N . ARG A 1 83 ? -9.186 -5.880 1.423 1.00 94.75 83 ARG A N 1
ATOM 647 C CA . ARG A 1 83 ? -9.841 -6.953 2.196 1.00 94.75 83 ARG A CA 1
ATOM 648 C C . ARG A 1 83 ? -9.559 -6.927 3.699 1.00 94.75 83 ARG A C 1
ATOM 650 O O . ARG A 1 83 ? -10.041 -7.806 4.422 1.00 94.75 83 ARG A O 1
ATOM 657 N N . GLN A 1 84 ? -8.784 -5.969 4.204 1.00 89.00 84 GLN A N 1
ATOM 658 C CA . GLN A 1 84 ? -8.522 -5.884 5.639 1.00 89.00 84 GLN A CA 1
ATOM 659 C C . GLN A 1 84 ? -9.813 -5.608 6.414 1.00 89.00 84 GLN A C 1
ATOM 661 O O . GLN A 1 84 ? -10.652 -4.813 6.009 1.00 89.00 84 GLN A O 1
ATOM 666 N N . THR A 1 85 ? -9.960 -6.218 7.597 1.00 87.44 85 THR A N 1
ATOM 667 C CA . THR A 1 85 ? -11.165 -5.989 8.424 1.00 87.44 85 THR A CA 1
ATOM 668 C C . THR A 1 85 ? -11.282 -4.555 8.957 1.00 87.44 85 THR A C 1
ATOM 670 O O . THR A 1 85 ? -12.318 -4.192 9.507 1.00 87.44 85 THR A O 1
ATOM 673 N N . ARG A 1 86 ? -10.214 -3.764 8.821 1.00 85.75 86 ARG A N 1
ATOM 674 C CA . ARG A 1 86 ? -10.226 -2.311 8.901 1.00 85.75 86 ARG A CA 1
ATOM 675 C C . ARG A 1 86 ? -9.495 -1.795 7.661 1.00 85.75 86 ARG A C 1
ATOM 677 O O . ARG A 1 86 ? -8.273 -1.882 7.614 1.00 85.75 86 ARG A O 1
ATOM 684 N N . THR A 1 87 ? -10.237 -1.277 6.694 1.00 89.88 87 THR A N 1
ATOM 685 C CA . THR A 1 87 ? -9.666 -0.646 5.499 1.00 89.88 87 THR A CA 1
ATOM 686 C C . THR A 1 87 ? -8.907 0.633 5.891 1.00 89.88 87 THR A C 1
ATOM 688 O O . THR A 1 87 ? -9.357 1.333 6.808 1.00 89.88 87 THR A O 1
ATOM 691 N N . PRO A 1 88 ? -7.760 0.936 5.253 1.00 94.50 88 PRO A N 1
ATOM 692 C CA . PRO A 1 88 ? -7.110 2.239 5.374 1.00 94.50 88 PRO A CA 1
ATOM 693 C C . PRO A 1 88 ? -8.052 3.381 4.984 1.00 94.50 88 PRO A C 1
ATOM 695 O O . PRO A 1 88 ? -8.976 3.188 4.197 1.00 94.50 88 PRO A O 1
ATOM 698 N N . ASP A 1 89 ? -7.803 4.565 5.530 1.00 95.69 89 ASP A N 1
ATOM 699 C CA . ASP A 1 89 ? -8.540 5.781 5.184 1.00 95.69 89 ASP A CA 1
ATOM 700 C C . ASP A 1 89 ? -8.070 6.349 3.831 1.00 95.69 89 ASP A C 1
ATOM 702 O O . ASP A 1 89 ? -8.845 6.986 3.126 1.00 95.69 89 ASP A O 1
ATOM 706 N N . GLU A 1 90 ? -6.820 6.067 3.449 1.00 97.38 90 GLU A N 1
ATOM 707 C CA . GLU A 1 90 ? -6.270 6.322 2.115 1.00 97.38 90 GLU A CA 1
ATOM 708 C C . GLU A 1 90 ? -5.199 5.283 1.752 1.00 97.38 90 GLU A C 1
ATOM 710 O O . GLU A 1 90 ? -4.526 4.715 2.623 1.00 97.38 90 GLU A O 1
ATOM 715 N N . ILE A 1 91 ? -5.024 5.055 0.452 1.00 98.00 91 ILE A N 1
ATOM 716 C CA . ILE A 1 91 ? -3.962 4.233 -0.121 1.00 98.00 91 ILE A CA 1
ATOM 717 C C . ILE A 1 91 ? -3.219 5.074 -1.163 1.00 98.00 91 ILE A C 1
ATOM 719 O O . ILE A 1 91 ? -3.808 5.548 -2.132 1.00 98.00 91 ILE A O 1
ATOM 723 N N . LEU A 1 92 ? -1.913 5.240 -0.981 1.00 97.75 92 LEU A N 1
ATOM 724 C CA . LEU A 1 92 ? -1.027 5.890 -1.939 1.00 97.75 92 LEU A CA 1
ATOM 725 C C . LEU A 1 92 ? -0.119 4.840 -2.573 1.00 97.75 92 LEU A C 1
ATOM 727 O O . LEU A 1 92 ? 0.737 4.258 -1.908 1.00 97.75 92 LEU A O 1
ATOM 731 N N . ILE A 1 93 ? -0.287 4.612 -3.867 1.00 97.62 93 ILE A N 1
ATOM 732 C CA . ILE A 1 93 ? 0.615 3.783 -4.660 1.00 97.62 93 ILE A CA 1
ATOM 733 C C . ILE A 1 93 ? 1.692 4.694 -5.246 1.00 97.62 93 ILE A C 1
ATOM 735 O O . ILE A 1 93 ? 1.364 5.683 -5.902 1.00 97.62 93 ILE A O 1
ATOM 739 N N . VAL A 1 94 ? 2.963 4.357 -5.026 1.00 97.19 94 VAL A N 1
ATOM 740 C CA . VAL A 1 94 ? 4.104 5.111 -5.559 1.00 97.19 94 VAL A CA 1
ATOM 741 C C . VAL A 1 94 ? 4.938 4.205 -6.454 1.00 97.19 94 VAL A C 1
ATOM 743 O O . VAL A 1 94 ? 5.595 3.292 -5.963 1.00 97.19 94 VAL A O 1
ATOM 746 N N . ASP A 1 95 ? 4.911 4.452 -7.758 1.00 97.06 95 ASP A N 1
ATOM 747 C CA . ASP A 1 95 ? 5.763 3.785 -8.740 1.00 97.06 95 ASP A CA 1
ATOM 748 C C . ASP A 1 95 ? 7.065 4.572 -8.949 1.00 97.06 95 ASP A C 1
ATOM 750 O O . ASP A 1 95 ? 7.042 5.711 -9.413 1.00 97.06 95 ASP A O 1
ATOM 754 N N . ASP A 1 96 ? 8.212 3.968 -8.654 1.00 96.25 96 ASP A N 1
ATOM 755 C CA . ASP A 1 96 ? 9.528 4.597 -8.791 1.00 96.25 96 ASP A CA 1
ATOM 756 C C . ASP A 1 96 ? 10.099 4.464 -10.217 1.00 96.25 96 ASP A C 1
ATOM 758 O O . ASP A 1 96 ? 11.247 4.078 -10.421 1.00 96.25 96 ASP A O 1
ATOM 762 N N . GLY A 1 97 ? 9.269 4.725 -11.228 1.00 95.25 97 GLY A N 1
ATOM 763 C CA . GLY A 1 97 ? 9.671 4.674 -12.634 1.00 95.25 97 GLY A CA 1
ATOM 764 C C . GLY A 1 97 ? 9.848 3.256 -13.185 1.00 95.25 97 GLY A C 1
ATOM 765 O O . GLY A 1 97 ? 10.833 3.000 -13.871 1.00 95.25 97 GLY A O 1
ATOM 766 N N . SER A 1 98 ? 8.916 2.341 -12.896 1.00 96.56 98 SER A N 1
ATOM 767 C CA . SER A 1 98 ? 8.948 0.970 -13.433 1.00 96.56 98 SER A CA 1
ATOM 76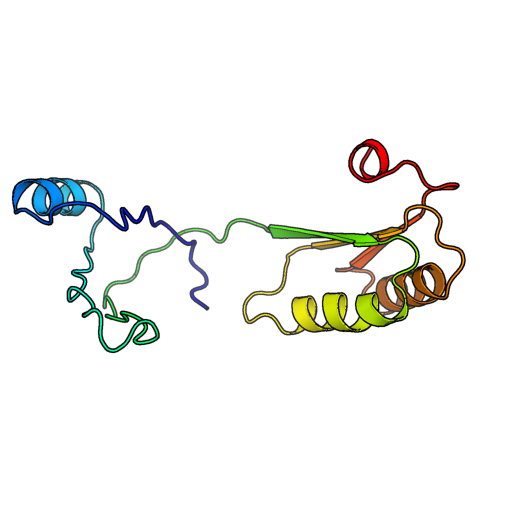8 C C . SER A 1 98 ? 8.864 0.918 -14.963 1.00 96.56 98 SER A C 1
ATOM 770 O O . SER A 1 98 ? 8.218 1.764 -15.584 1.00 96.56 98 SER A O 1
ATOM 772 N N . ASP A 1 99 ? 9.445 -0.129 -15.548 1.00 95.81 99 ASP A N 1
ATOM 773 C CA . ASP A 1 99 ? 9.393 -0.463 -16.982 1.00 95.81 99 ASP A CA 1
ATOM 774 C C . ASP A 1 99 ? 8.414 -1.617 -17.296 1.00 95.81 99 ASP A C 1
ATOM 776 O O . ASP A 1 99 ? 8.293 -2.043 -18.446 1.00 95.81 99 ASP A O 1
ATOM 780 N N . ASP A 1 100 ? 7.734 -2.147 -16.279 1.00 96.38 100 ASP A N 1
ATOM 781 C CA . ASP A 1 100 ? 6.738 -3.215 -16.387 1.00 96.38 100 ASP A CA 1
ATOM 782 C C . ASP A 1 100 ? 5.294 -2.675 -16.284 1.00 96.38 100 ASP A C 1
ATOM 784 O O . ASP A 1 100 ? 5.035 -1.472 -16.366 1.00 96.38 100 ASP A O 1
ATOM 788 N N . GLU A 1 101 ? 4.325 -3.571 -16.095 1.00 97.38 101 GLU A N 1
ATOM 789 C CA . GLU A 1 101 ? 2.903 -3.240 -15.973 1.00 97.38 101 GLU A CA 1
ATOM 790 C C . GLU A 1 101 ? 2.515 -2.505 -14.669 1.00 97.38 101 GLU A C 1
ATOM 792 O O . GLU A 1 101 ? 1.343 -2.173 -14.482 1.00 97.38 101 GLU A O 1
ATOM 797 N N . THR A 1 102 ? 3.464 -2.214 -13.765 1.00 97.12 102 THR A N 1
ATOM 798 C CA . THR A 1 102 ? 3.197 -1.559 -12.467 1.00 97.12 102 THR A CA 1
ATOM 799 C C . THR A 1 102 ? 2.383 -0.273 -12.621 1.00 97.12 102 THR A C 1
ATOM 801 O O . THR A 1 102 ? 1.419 -0.061 -11.881 1.00 97.12 102 THR A O 1
ATOM 804 N N . ALA A 1 103 ? 2.754 0.583 -13.578 1.00 96.88 103 ALA A N 1
ATOM 805 C CA . ALA A 1 103 ? 2.098 1.873 -13.772 1.00 96.88 103 ALA A CA 1
ATOM 806 C C . ALA A 1 103 ? 0.658 1.724 -14.281 1.00 96.88 103 ALA A C 1
ATOM 808 O O . ALA A 1 103 ? -0.243 2.393 -13.779 1.00 96.88 103 ALA A O 1
ATOM 809 N N . GLU A 1 104 ? 0.434 0.817 -15.235 1.00 98.00 104 GLU A N 1
ATOM 810 C CA . GLU A 1 104 ? -0.898 0.543 -15.785 1.00 98.00 104 GLU A CA 1
ATOM 811 C C . GLU A 1 104 ? -1.850 0.052 -14.688 1.00 98.00 104 GLU A C 1
ATOM 813 O O . GLU A 1 104 ? -2.958 0.574 -14.547 1.00 98.00 104 GLU A O 1
ATOM 818 N N . ILE A 1 105 ? -1.382 -0.880 -13.851 1.00 97.94 105 ILE A N 1
ATOM 819 C CA . ILE A 1 105 ? -2.159 -1.408 -12.727 1.00 97.94 105 ILE A CA 1
ATOM 820 C C . ILE A 1 105 ? -2.460 -0.298 -11.709 1.00 97.94 105 ILE A C 1
ATOM 822 O O . ILE A 1 105 ? -3.600 -0.152 -11.266 1.00 97.94 105 ILE A O 1
ATOM 826 N N . GLY A 1 106 ? -1.464 0.514 -11.345 1.00 97.12 106 GLY A N 1
ATOM 827 C CA . GLY A 1 106 ? -1.650 1.627 -10.409 1.00 97.12 106 GLY A CA 1
ATOM 828 C C . GLY A 1 106 ? -2.696 2.642 -10.888 1.00 97.12 106 GLY A C 1
ATOM 829 O O . GLY A 1 106 ? -3.569 3.052 -10.117 1.00 97.12 106 GLY A O 1
ATOM 830 N N . GLU A 1 107 ? -2.664 3.001 -12.173 1.00 97.81 107 GLU A N 1
ATOM 831 C CA . GLU A 1 107 ? -3.652 3.888 -12.796 1.00 97.81 107 GLU A CA 1
ATOM 832 C C . GLU A 1 107 ? -5.052 3.262 -12.882 1.00 97.81 107 GLU A C 1
ATOM 834 O O . GLU A 1 107 ? -6.057 3.964 -12.736 1.00 97.81 107 GLU A O 1
ATOM 839 N N . GLU A 1 108 ? -5.151 1.954 -13.126 1.00 98.25 108 GLU A N 1
ATOM 840 C CA . GLU A 1 108 ? -6.422 1.227 -13.110 1.00 98.25 108 GLU A CA 1
ATOM 841 C C . GLU A 1 108 ? -7.079 1.283 -11.726 1.00 98.25 108 GLU A C 1
ATOM 843 O O . GLU A 1 108 ? -8.232 1.708 -11.613 1.00 98.25 108 GLU A O 1
ATOM 848 N N . TYR A 1 109 ? -6.339 0.949 -10.666 1.00 98.19 109 TYR A N 1
ATOM 849 C CA . TYR A 1 109 ? -6.864 0.971 -9.299 1.00 98.19 109 TYR A CA 1
ATOM 850 C C . TYR A 1 109 ? -7.211 2.383 -8.815 1.00 98.19 109 TYR A C 1
ATOM 852 O O . TYR A 1 109 ? -8.254 2.572 -8.191 1.00 98.19 109 TYR A O 1
ATOM 860 N N . SER A 1 110 ? -6.396 3.386 -9.152 1.00 98.00 110 SER A N 1
ATOM 861 C CA . SER A 1 110 ? -6.700 4.796 -8.863 1.00 98.00 110 SER A CA 1
ATOM 862 C C . SER A 1 110 ? -8.020 5.240 -9.516 1.00 98.00 110 SER A C 1
ATOM 864 O O . SER A 1 110 ? -8.851 5.890 -8.885 1.00 98.00 110 SER A O 1
ATOM 866 N N . ARG A 1 111 ? -8.287 4.814 -10.761 1.00 98.38 111 ARG A N 1
ATOM 867 C CA . ARG A 1 111 ? -9.566 5.092 -11.442 1.00 98.38 111 ARG A CA 1
ATOM 868 C C . ARG A 1 111 ? -10.745 4.312 -10.865 1.00 98.38 111 ARG A C 1
ATOM 870 O O . ARG A 1 111 ? -11.855 4.839 -10.852 1.00 98.38 111 ARG A O 1
ATOM 877 N N . ALA A 1 112 ? -10.530 3.071 -10.436 1.00 98.00 112 ALA A N 1
ATOM 878 C CA . ALA A 1 112 ? -11.578 2.233 -9.856 1.00 98.00 112 ALA A CA 1
ATOM 879 C C . ALA A 1 112 ? -11.993 2.695 -8.446 1.00 98.00 112 ALA A C 1
ATOM 881 O O . ALA A 1 112 ? -13.150 2.521 -8.063 1.00 98.00 112 ALA A O 1
ATOM 882 N N . TYR A 1 113 ? -11.074 3.317 -7.698 1.00 97.88 113 TYR A N 1
ATOM 883 C CA . TYR A 1 113 ? -11.273 3.753 -6.314 1.00 97.88 113 TYR A CA 1
ATOM 884 C C . TYR A 1 113 ? -10.845 5.220 -6.097 1.00 97.88 113 TYR A C 1
ATOM 886 O O . TYR A 1 113 ? -9.979 5.480 -5.261 1.00 97.88 113 TYR A O 1
ATOM 894 N N . PRO A 1 114 ? -11.455 6.199 -6.792 1.00 97.44 114 PRO A N 1
ATOM 895 C CA . PRO A 1 114 ? -10.978 7.588 -6.815 1.00 97.44 114 PRO A CA 1
ATOM 896 C C . PRO A 1 114 ? -11.026 8.301 -5.453 1.00 97.44 114 PRO A C 1
ATOM 898 O O . PRO A 1 114 ? -10.290 9.261 -5.242 1.00 97.44 114 PRO A O 1
ATOM 901 N N . ASP A 1 115 ? -11.870 7.832 -4.530 1.00 97.38 115 ASP A N 1
ATOM 902 C CA . ASP A 1 115 ? -12.008 8.395 -3.180 1.00 97.38 115 ASP A CA 1
ATOM 903 C C . ASP A 1 115 ? -11.090 7.722 -2.138 1.00 97.38 115 ASP A C 1
ATOM 905 O O . ASP A 1 115 ? -11.077 8.138 -0.982 1.00 97.38 115 ASP A O 1
ATOM 909 N N . LEU A 1 116 ? -10.354 6.666 -2.515 1.00 97.50 116 LEU A N 1
ATOM 910 C CA . LEU A 1 116 ? -9.552 5.848 -1.591 1.00 97.50 116 LEU A CA 1
ATOM 911 C C . LEU A 1 116 ? -8.109 5.638 -2.060 1.00 97.50 116 LEU A C 1
ATOM 913 O O . LEU A 1 116 ? -7.207 5.584 -1.227 1.00 97.50 116 LEU A O 1
ATOM 917 N N . ILE A 1 117 ? -7.883 5.483 -3.366 1.00 98.50 117 ILE A N 1
ATOM 918 C CA . ILE A 1 117 ? -6.581 5.151 -3.943 1.00 98.50 117 ILE A CA 1
ATOM 919 C C . ILE A 1 117 ? -6.080 6.324 -4.781 1.00 98.50 117 ILE A C 1
ATOM 921 O O . ILE A 1 117 ? -6.755 6.790 -5.693 1.00 98.50 117 ILE A O 1
ATOM 925 N N . SER A 1 118 ? -4.852 6.751 -4.506 1.00 98.19 118 SER A N 1
ATOM 926 C CA . SER A 1 118 ? -4.103 7.689 -5.336 1.00 98.19 118 SER A CA 1
ATOM 927 C C . SER A 1 118 ? -2.859 7.009 -5.900 1.00 98.19 118 SER A C 1
ATOM 929 O O . SER A 1 118 ? -2.244 6.163 -5.250 1.00 98.19 118 SER A O 1
ATOM 931 N N . PHE A 1 119 ? -2.497 7.369 -7.129 1.00 97.94 119 PHE A N 1
ATOM 932 C CA . PHE A 1 119 ? -1.321 6.841 -7.814 1.00 97.94 119 PHE A CA 1
ATOM 933 C C . PHE A 1 119 ? -0.344 7.973 -8.130 1.00 97.94 119 PHE A C 1
ATOM 935 O O . PHE A 1 119 ? -0.730 8.996 -8.700 1.00 97.94 119 PHE A O 1
ATOM 942 N N . HIS A 1 120 ? 0.919 7.778 -7.764 1.00 96.88 120 HIS A N 1
ATOM 943 C CA . HIS A 1 120 ? 2.025 8.672 -8.070 1.00 96.88 120 HIS A CA 1
ATOM 944 C C . HIS A 1 120 ? 3.134 7.897 -8.773 1.00 96.88 120 HIS A C 1
ATOM 946 O O . HIS A 1 120 ? 3.467 6.789 -8.362 1.00 96.88 120 HIS A O 1
ATOM 952 N N . ARG A 1 121 ? 3.733 8.493 -9.807 1.00 95.88 121 ARG A N 1
ATOM 953 C CA . ARG A 1 121 ? 4.841 7.889 -10.546 1.00 95.88 121 ARG A CA 1
ATOM 954 C C . ARG A 1 121 ? 6.017 8.849 -10.658 1.00 95.88 121 ARG A C 1
ATOM 956 O O . ARG A 1 121 ? 5.865 9.960 -11.172 1.00 95.88 121 ARG A O 1
ATOM 963 N N . ASN A 1 122 ? 7.191 8.382 -10.248 1.00 95.12 122 ASN A N 1
ATOM 964 C CA . ASN A 1 122 ? 8.458 9.061 -10.478 1.00 95.12 122 ASN A CA 1
ATOM 965 C C . ASN A 1 122 ? 8.911 8.865 -11.926 1.00 95.12 122 ASN A C 1
ATOM 967 O O . ASN A 1 122 ? 8.611 7.864 -12.575 1.00 95.12 122 ASN A O 1
ATOM 971 N N . LYS A 1 123 ? 9.650 9.846 -12.449 1.00 92.44 123 LYS A N 1
ATOM 972 C CA . LYS A 1 123 ? 10.153 9.806 -13.833 1.00 92.44 123 LYS A CA 1
ATOM 973 C C . LYS A 1 123 ? 11.240 8.754 -14.049 1.00 92.44 123 LYS A C 1
ATOM 975 O O . LYS A 1 123 ? 11.429 8.312 -15.175 1.00 92.44 123 LYS A O 1
ATOM 980 N N . GLU A 1 124 ? 11.973 8.427 -12.997 1.00 91.44 124 GLU A N 1
ATOM 981 C CA . GLU A 1 124 ? 13.091 7.492 -12.979 1.00 91.44 124 GLU A CA 1
ATOM 982 C C . GLU A 1 124 ? 13.168 6.853 -11.590 1.00 91.44 124 GLU A C 1
ATOM 984 O O . GLU A 1 124 ? 12.550 7.360 -10.654 1.00 91.44 124 GLU A O 1
ATOM 989 N N . ASN A 1 125 ? 13.944 5.778 -11.458 1.00 93.88 125 ASN A N 1
ATOM 990 C CA . ASN A 1 125 ? 14.189 5.135 -10.172 1.00 93.88 125 ASN A CA 1
ATOM 991 C C . ASN A 1 125 ? 15.059 6.022 -9.278 1.00 93.88 125 ASN A C 1
ATOM 993 O O . ASN A 1 125 ? 16.256 6.196 -9.526 1.00 93.88 125 ASN A O 1
ATOM 997 N N . LEU A 1 126 ? 14.449 6.579 -8.233 1.00 90.62 126 LEU A N 1
ATOM 998 C CA . LEU A 1 126 ? 15.103 7.417 -7.234 1.00 90.62 126 LEU A CA 1
ATOM 999 C C . LEU A 1 126 ? 15.568 6.608 -6.007 1.00 90.62 126 LEU A C 1
ATOM 1001 O O . LEU A 1 126 ? 16.330 7.112 -5.175 1.00 90.62 126 LEU A O 1
ATOM 1005 N N . GLY A 1 127 ? 15.125 5.358 -5.882 1.00 83.75 127 GLY A N 1
ATOM 1006 C CA . GLY A 1 127 ? 15.384 4.468 -4.762 1.00 83.75 127 GLY A CA 1
ATOM 1007 C C . GLY A 1 127 ? 14.438 4.695 -3.579 1.00 83.75 127 GLY A C 1
ATOM 1008 O O . GLY A 1 127 ? 13.647 5.634 -3.533 1.00 83.75 127 GLY A O 1
ATOM 1009 N N . ILE A 1 128 ? 14.557 3.832 -2.564 1.00 79.31 128 ILE A N 1
ATOM 1010 C CA . ILE A 1 128 ? 13.557 3.678 -1.487 1.00 79.31 128 ILE A CA 1
ATOM 1011 C C . ILE A 1 128 ? 13.289 4.970 -0.703 1.00 79.31 128 ILE A C 1
ATOM 1013 O O . ILE A 1 128 ? 12.144 5.266 -0.396 1.00 79.31 128 ILE A O 1
ATOM 1017 N N . ILE A 1 129 ? 14.320 5.733 -0.329 1.00 83.94 129 ILE A N 1
ATOM 1018 C CA . ILE A 1 129 ? 14.122 6.951 0.481 1.00 83.94 129 ILE A CA 1
ATOM 1019 C C . ILE A 1 129 ? 13.646 8.122 -0.389 1.00 83.94 129 ILE A C 1
ATOM 1021 O O . ILE A 1 129 ? 12.682 8.786 -0.005 1.00 83.94 129 ILE A O 1
ATOM 1025 N N . PRO A 1 130 ? 14.293 8.419 -1.532 1.00 83.56 130 PRO A N 1
ATOM 1026 C CA . PRO A 1 130 ? 13.895 9.558 -2.352 1.00 83.56 130 PRO A CA 1
ATOM 1027 C C . PRO A 1 130 ? 12.558 9.367 -3.077 1.00 83.56 130 PRO A C 1
ATOM 1029 O O . PRO A 1 130 ? 11.941 10.367 -3.415 1.00 83.56 130 PRO A O 1
ATOM 1032 N N . THR A 1 131 ? 12.088 8.125 -3.237 1.00 82.44 131 THR A N 1
ATOM 1033 C CA . THR A 1 131 ? 10.767 7.780 -3.790 1.00 82.44 131 THR A CA 1
ATOM 1034 C C . THR A 1 131 ? 9.608 8.561 -3.163 1.00 82.44 131 THR A C 1
ATOM 1036 O O . THR A 1 131 ? 8.624 8.832 -3.840 1.00 82.44 131 THR A O 1
ATOM 1039 N N . PHE A 1 132 ? 9.708 8.913 -1.877 1.00 77.19 132 PHE A N 1
ATOM 1040 C CA . PHE A 1 132 ? 8.629 9.555 -1.118 1.00 77.19 132 PHE A CA 1
ATOM 1041 C C . PHE A 1 132 ? 8.760 11.083 -0.998 1.00 77.19 132 PHE A C 1
ATOM 1043 O O . PHE A 1 132 ? 8.070 11.678 -0.167 1.00 77.19 132 PHE A O 1
ATOM 1050 N N . LYS A 1 133 ? 9.699 11.708 -1.718 1.00 62.59 133 LYS A N 1
ATOM 1051 C CA . LYS A 1 133 ? 9.968 13.151 -1.623 1.00 62.59 133 LYS A CA 1
ATOM 1052 C C . LYS A 1 133 ? 9.180 13.991 -2.613 1.00 62.59 133 LYS A C 1
ATOM 1054 O O . LYS A 1 133 ? 8.957 13.525 -3.745 1.00 62.59 133 LYS A O 1
#

Organism: NCBI:txid412755

InterPro domains:
  IPR001173 Glycosyltransferase 2-like [PF00535] (62-128)
  IPR029044 Nucleotide-diphospho-sugar transferases [G3DSA:3.90.550.10] (61-133)
  IPR029044 Nucleotide-diphospho-sugar transferases [SSF53448] (58-128)
  IPR050834 Glycosyltransferase 2 family enzymes [PTHR43685] (59-128)

Foldseek 3Di:
DDQADDDDDDDPDDDDDPVVVVVCVVVDVDDDDFDPDDPPCPPPPGDDDDDDDDHHHRDAAEAEAEDAQPLVCVVVVVVVQVPDPDHHQAYEYFYQQHPDCSQVVLVVVCVVCVRHYDYHYHNHRPDDPVSVD